Protein AF-W1YUK2-F1 (afdb_monomer)

Mean predicted aligned error: 5.37 Å

Foldseek 3Di:
DVPPPDPPLCDADDDDDPDPLCVVVSCVVSCVVVVVCVVVVHDDDPDDSVVSVLLVVLVVQAPEEDEDEDEDQCLVCCVVCVVVVVVQCVVCSVVSYHYHYHYDYPVVVVVD

Sequence (112 aa):
ALFCNVPEKAVISLKDVDSIYKIPGLLKSQGLDDYICKRFSLNCPEANLSEWEQVIFEEANPVSEVTIGMVGKYIELPDAYKSVIEALKHGGLKNRVSVNIKLIDSQDVETR

InterPro domains:
  IPR004468 CTP synthase [PTHR11550] (1-111)
  IPR017456 CTP synthase, N-terminal [PF06418] (1-42)
  IPR027417 P-loop containing nucleoside triphosphate hydrolase [G3DSA:3.40.50.300] (1-61)
  IPR027417 P-loop containing nucleoside triphosphate hydrolase [SSF52540] (1-43)
  IPR029062 Class I glutamine amidotransferase-like [G3DSA:3.40.50.880] (63-112)
  IPR029062 Class I glutamine amidotransferase-like [SSF52317] (65-110)

pLDDT: mean 91.32, std 7.09, range [50.66, 97.62]

Structure (mmCIF, N/CA/C/O backbone):
data_AF-W1YUK2-F1
#
_entry.id   AF-W1YUK2-F1
#
loop_
_atom_site.group_PDB
_atom_site.id
_atom_site.type_symbol
_atom_site.label_atom_id
_atom_site.label_alt_id
_atom_site.lab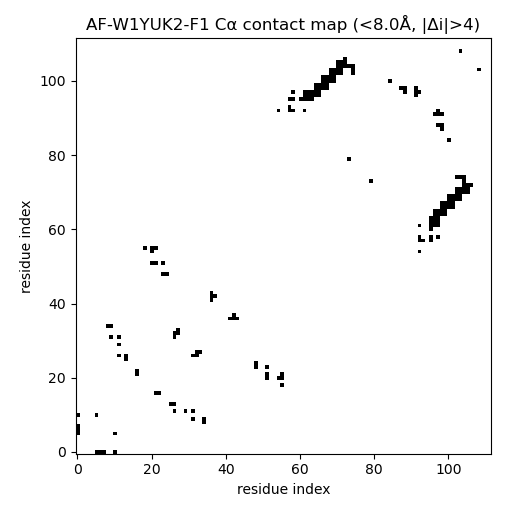el_comp_id
_atom_site.label_asym_id
_atom_site.label_entity_id
_atom_site.label_seq_id
_atom_site.pdbx_PDB_ins_code
_atom_site.Cartn_x
_atom_site.Cartn_y
_atom_site.Cartn_z
_atom_site.occupancy
_atom_site.B_iso_or_equiv
_atom_site.auth_seq_id
_atom_site.auth_comp_id
_atom_site.auth_asym_id
_atom_site.auth_atom_id
_atom_site.pdbx_PDB_model_num
ATOM 1 N N . ALA A 1 1 ? -6.190 -9.333 26.166 1.00 65.81 1 ALA A N 1
ATOM 2 C CA . ALA A 1 1 ? -6.377 -8.231 27.138 1.00 65.81 1 ALA A CA 1
ATOM 3 C C . ALA A 1 1 ? -5.640 -8.466 28.463 1.00 65.81 1 ALA A C 1
ATOM 5 O O . ALA A 1 1 ? -4.846 -7.617 28.851 1.00 65.81 1 ALA A O 1
ATOM 6 N N . LEU A 1 2 ? -5.862 -9.608 29.131 1.00 68.12 2 LEU A N 1
ATOM 7 C CA . LEU A 1 2 ? -5.473 -9.860 30.531 1.00 68.12 2 LEU A CA 1
ATOM 8 C C . LEU A 1 2 ? -3.991 -9.604 30.883 1.00 68.12 2 LEU A C 1
ATOM 10 O O . LEU A 1 2 ? -3.715 -9.098 31.962 1.00 68.12 2 LEU A O 1
ATOM 14 N N . PHE A 1 3 ? -3.048 -9.889 29.979 1.00 82.19 3 PHE A N 1
ATOM 15 C CA . PHE A 1 3 ? -1.610 -9.708 30.245 1.00 82.19 3 PHE A CA 1
ATOM 16 C C . PHE A 1 3 ? -1.062 -8.311 29.922 1.00 82.19 3 PHE A C 1
ATOM 18 O O . PHE A 1 3 ? 0.008 -7.954 30.401 1.00 82.19 3 PHE A O 1
ATOM 25 N N . CYS A 1 4 ? -1.779 -7.515 29.126 1.00 88.38 4 CYS A N 1
ATOM 26 C CA . CYS A 1 4 ? -1.308 -6.202 28.668 1.00 88.38 4 CYS A CA 1
ATOM 27 C C . CYS A 1 4 ? -2.066 -5.036 29.320 1.00 88.38 4 CYS A C 1
ATOM 29 O O . CYS A 1 4 ? -1.793 -3.887 28.995 1.00 88.38 4 CYS A O 1
ATOM 31 N N . ASN A 1 5 ? -3.029 -5.321 30.210 1.00 90.12 5 ASN A N 1
ATOM 32 C CA . ASN A 1 5 ? -3.897 -4.327 30.853 1.00 90.12 5 ASN A CA 1
ATOM 33 C C . ASN A 1 5 ? -4.583 -3.368 29.852 1.00 90.12 5 ASN A C 1
ATOM 35 O O . ASN A 1 5 ? -4.722 -2.171 30.099 1.00 90.12 5 ASN A O 1
ATOM 39 N N . VAL A 1 6 ? -4.999 -3.899 28.698 1.00 92.00 6 VAL A N 1
ATOM 40 C CA . VAL A 1 6 ? -5.731 -3.155 27.661 1.00 92.00 6 VAL A CA 1
ATOM 41 C C . VAL A 1 6 ? -7.158 -3.686 27.531 1.00 92.00 6 VAL A C 1
ATOM 43 O O . VAL A 1 6 ? -7.358 -4.898 27.671 1.00 92.00 6 VAL A O 1
ATOM 46 N N . PRO A 1 7 ? -8.153 -2.830 27.228 1.00 91.81 7 PRO A N 1
ATOM 47 C CA . PRO A 1 7 ? -9.500 -3.286 26.902 1.00 91.81 7 PRO A CA 1
ATOM 48 C C . PRO A 1 7 ? -9.478 -4.271 25.733 1.00 91.81 7 PRO A C 1
ATOM 50 O O . PRO A 1 7 ? -8.709 -4.104 24.792 1.00 91.81 7 PRO A O 1
ATOM 53 N N . GLU A 1 8 ? -10.351 -5.276 25.754 1.00 91.12 8 GLU A N 1
ATOM 54 C CA . GLU A 1 8 ? -10.422 -6.276 24.680 1.00 91.12 8 GLU A CA 1
ATOM 55 C C . GLU A 1 8 ? -10.717 -5.648 23.313 1.00 91.12 8 GLU A C 1
ATOM 57 O O . GLU A 1 8 ? -10.076 -5.997 22.331 1.00 91.12 8 GLU A O 1
ATOM 62 N N . LYS A 1 9 ? -11.578 -4.624 23.274 1.00 91.06 9 LYS A N 1
ATOM 63 C CA . LYS A 1 9 ? -11.871 -3.833 22.064 1.00 91.06 9 LYS A CA 1
ATOM 64 C C . LYS A 1 9 ? -10.657 -3.087 21.489 1.00 91.06 9 LYS A C 1
ATOM 66 O O . LYS A 1 9 ? -10.726 -2.612 20.366 1.00 91.06 9 LYS A O 1
ATOM 71 N N . ALA A 1 10 ? -9.574 -2.955 22.257 1.00 92.00 10 ALA A N 1
ATOM 72 C CA . ALA A 1 10 ? -8.318 -2.351 21.815 1.00 92.00 10 ALA A CA 1
ATOM 73 C C . ALA A 1 10 ? -7.314 -3.390 21.282 1.00 92.00 10 ALA A C 1
ATOM 75 O O . ALA A 1 10 ? -6.199 -3.029 20.910 1.00 92.00 10 ALA A O 1
ATOM 76 N N . VAL A 1 11 ? -7.670 -4.678 21.285 1.00 94.38 11 VAL A N 1
ATOM 77 C CA . VAL A 1 11 ? -6.841 -5.762 20.754 1.00 94.38 11 VAL A CA 1
ATOM 78 C C . VAL A 1 11 ? -7.252 -6.014 19.307 1.00 94.38 11 VAL A C 1
ATOM 80 O O . VAL A 1 11 ? -8.298 -6.600 19.051 1.00 94.38 11 VAL A O 1
ATOM 83 N N . ILE A 1 12 ? -6.421 -5.567 18.366 1.00 94.88 12 ILE A N 1
ATOM 84 C CA . ILE A 1 12 ? -6.678 -5.674 16.925 1.00 94.88 12 ILE A CA 1
ATOM 85 C C . ILE A 1 12 ? -5.794 -6.765 16.325 1.00 94.88 12 ILE A C 1
ATOM 87 O O . ILE A 1 12 ? -4.579 -6.774 16.524 1.00 94.88 12 ILE A O 1
ATOM 91 N N . SER A 1 13 ? -6.398 -7.683 15.575 1.00 94.38 13 SER A N 1
ATOM 92 C CA . SER A 1 13 ? -5.693 -8.720 14.830 1.00 94.38 13 SER A CA 1
ATOM 93 C C . SER A 1 13 ? -5.265 -8.188 13.462 1.00 94.38 13 SER A C 1
ATOM 95 O O . SER A 1 13 ? -6.096 -7.826 12.631 1.00 94.38 13 SER A O 1
ATOM 97 N N . LEU A 1 14 ? -3.959 -8.148 13.211 1.00 93.06 14 LEU A N 1
ATOM 98 C CA . LEU A 1 14 ? -3.389 -7.765 11.922 1.00 93.06 14 LEU A CA 1
ATOM 99 C C . LEU A 1 14 ? -2.690 -8.972 11.310 1.00 93.06 14 LEU A C 1
ATOM 101 O O . LEU A 1 14 ? -1.555 -9.285 11.652 1.00 93.06 14 LEU A O 1
ATOM 105 N N . LYS A 1 15 ? -3.411 -9.674 10.436 1.00 92.62 15 LYS A N 1
ATOM 106 C CA . LYS A 1 15 ? -2.853 -10.747 9.611 1.00 92.62 15 LYS A CA 1
ATOM 107 C C . LYS A 1 15 ? -2.133 -10.166 8.397 1.00 92.62 15 LYS A C 1
ATOM 109 O O . LYS A 1 15 ? -2.504 -9.089 7.927 1.00 92.62 15 LYS A O 1
ATOM 114 N N . ASP A 1 16 ? -1.181 -10.921 7.863 1.00 94.38 16 ASP A N 1
ATOM 115 C CA . ASP A 1 16 ? -0.525 -10.566 6.610 1.00 94.38 16 ASP A CA 1
ATOM 116 C C . ASP A 1 16 ? -1.550 -10.456 5.475 1.00 94.38 16 ASP A C 1
ATOM 118 O O . ASP A 1 16 ? -2.498 -11.245 5.367 1.00 94.38 16 ASP A O 1
ATOM 122 N N . VAL A 1 17 ? -1.349 -9.445 4.635 1.00 92.75 17 VAL A N 1
ATOM 123 C CA . VAL A 1 17 ? -2.147 -9.184 3.441 1.00 92.75 17 VAL A CA 1
ATOM 124 C C . VAL A 1 17 ? -1.240 -9.061 2.231 1.00 92.75 17 VAL A C 1
ATOM 126 O O . VAL A 1 17 ? -0.097 -8.625 2.321 1.00 92.75 17 VAL A O 1
ATOM 129 N N . ASP A 1 18 ? -1.787 -9.436 1.086 1.00 89.94 18 ASP A N 1
ATOM 130 C CA . ASP A 1 18 ? -1.163 -9.372 -0.235 1.00 89.94 18 ASP A CA 1
ATOM 131 C C . ASP A 1 18 ? -1.034 -7.942 -0.780 1.00 89.94 18 ASP A C 1
ATOM 133 O O . ASP A 1 18 ? -0.237 -7.702 -1.681 1.00 89.94 18 ASP A O 1
ATOM 137 N N . SER A 1 19 ? -1.788 -6.989 -0.228 1.00 91.25 19 SER A N 1
ATOM 138 C CA . SER A 1 19 ? -1.765 -5.590 -0.642 1.00 91.25 19 SER A CA 1
ATOM 139 C C . SER A 1 19 ? -1.941 -4.643 0.539 1.00 91.25 19 SER A C 1
ATOM 141 O O . SER A 1 19 ? -2.830 -4.821 1.379 1.00 91.25 19 SER A O 1
ATOM 143 N N . ILE A 1 20 ? -1.117 -3.591 0.581 1.00 92.31 20 ILE A N 1
ATOM 144 C CA . ILE A 1 20 ? -1.175 -2.555 1.622 1.00 92.31 20 ILE A CA 1
ATOM 145 C C . ILE A 1 20 ? -2.512 -1.803 1.611 1.00 92.31 20 ILE A C 1
ATOM 147 O O . ILE A 1 20 ? -2.955 -1.326 2.657 1.00 92.31 20 ILE A O 1
ATOM 151 N N . TYR A 1 21 ? -3.202 -1.753 0.466 1.00 94.31 21 TYR A N 1
ATOM 152 C CA . TYR A 1 21 ? -4.479 -1.051 0.324 1.00 94.31 21 TYR A CA 1
ATOM 153 C C . TYR A 1 21 ? -5.633 -1.755 1.048 1.00 94.31 21 TYR A C 1
ATOM 155 O O . TYR A 1 21 ? -6.655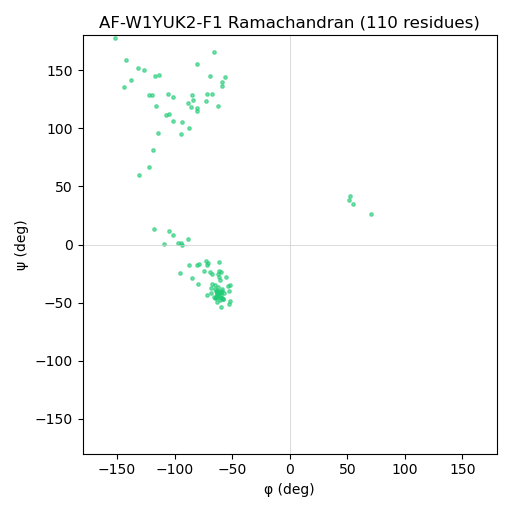 -1.132 1.320 1.00 94.31 21 TYR A O 1
ATOM 163 N N . LYS A 1 22 ? -5.466 -3.028 1.438 1.00 94.75 22 LYS A N 1
ATOM 164 C CA . LYS A 1 22 ? -6.464 -3.791 2.212 1.00 94.75 22 LYS A CA 1
ATOM 165 C C . LYS A 1 22 ? -6.430 -3.488 3.712 1.00 94.75 22 LYS A C 1
ATOM 167 O O . LYS A 1 22 ? -7.400 -3.778 4.415 1.00 94.75 22 LYS A O 1
ATOM 172 N N . ILE A 1 23 ? -5.339 -2.903 4.213 1.00 96.00 23 ILE A N 1
ATOM 173 C CA . ILE A 1 23 ? -5.134 -2.654 5.648 1.00 96.00 23 ILE A CA 1
ATOM 174 C C . ILE A 1 23 ? -6.223 -1.737 6.235 1.00 96.00 23 ILE A C 1
ATOM 176 O O . ILE A 1 23 ? -6.796 -2.116 7.260 1.00 96.00 23 ILE A O 1
ATOM 180 N N . PRO A 1 24 ? -6.590 -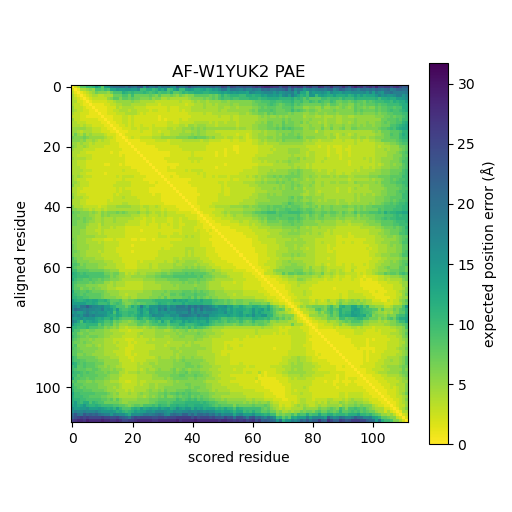0.593 5.616 1.00 95.56 24 PRO A N 1
ATOM 181 C CA . PRO A 1 24 ? -7.651 0.267 6.147 1.00 95.56 24 PRO A CA 1
ATOM 182 C C . PRO A 1 24 ? -8.993 -0.456 6.317 1.00 95.56 24 PRO A C 1
ATOM 184 O O . PRO A 1 24 ? -9.636 -0.316 7.357 1.00 95.56 24 PRO A O 1
ATOM 187 N N . GLY A 1 25 ? -9.385 -1.289 5.347 1.00 94.75 25 GLY A N 1
ATOM 188 C CA . GLY A 1 25 ? -10.610 -2.090 5.427 1.00 94.75 25 GLY A CA 1
ATOM 189 C C . GLY A 1 25 ? -10.582 -3.106 6.572 1.00 94.75 25 GLY A C 1
ATOM 190 O O . GLY A 1 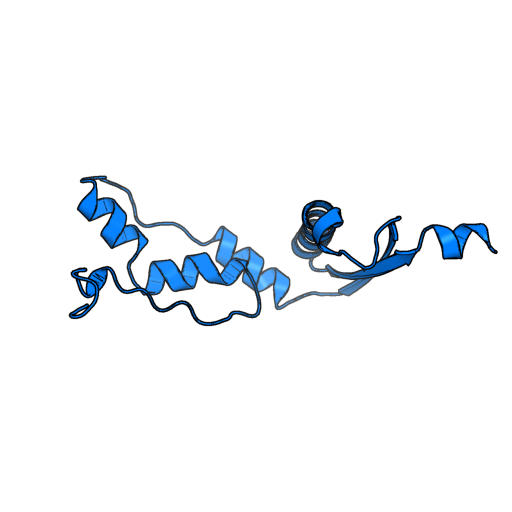25 ? -11.555 -3.227 7.316 1.00 94.75 25 GLY A O 1
ATOM 191 N N . LEU A 1 26 ? -9.449 -3.788 6.781 1.00 95.50 26 LEU A N 1
ATOM 192 C CA . LEU A 1 26 ? -9.280 -4.720 7.904 1.00 95.50 26 LEU A CA 1
ATOM 193 C C . LEU A 1 26 ? -9.360 -4.025 9.265 1.00 95.50 26 LEU A C 1
ATOM 195 O O . LEU A 1 26 ? -9.990 -4.555 10.183 1.00 95.50 26 LEU A O 1
ATOM 199 N N . LEU A 1 27 ? -8.746 -2.849 9.398 1.00 96.06 27 LEU A N 1
ATOM 200 C CA . LEU A 1 27 ? -8.789 -2.059 10.628 1.00 96.06 27 LEU A CA 1
ATOM 201 C C . LEU A 1 27 ? -10.205 -1.559 10.928 1.00 96.06 27 LEU A C 1
ATOM 203 O O . LEU A 1 27 ? -10.677 -1.710 12.058 1.00 96.06 27 LEU A O 1
ATOM 207 N N . LYS A 1 28 ? -10.904 -1.043 9.909 1.00 94.81 28 LYS A N 1
ATOM 208 C CA . LYS A 1 28 ? -12.304 -0.615 10.021 1.00 94.81 28 LYS A CA 1
ATOM 209 C C . LYS A 1 28 ? -13.225 -1.780 10.392 1.00 94.81 28 LYS A C 1
ATOM 211 O O . LYS A 1 28 ? -14.063 -1.640 11.275 1.00 94.81 28 LYS A O 1
ATOM 216 N N . SER A 1 29 ? -13.033 -2.964 9.801 1.00 94.44 29 SER A N 1
ATOM 217 C CA . SER A 1 29 ? -13.852 -4.155 10.104 1.00 94.44 29 SER A CA 1
ATOM 218 C C . SER A 1 29 ? -13.764 -4.622 11.565 1.00 94.44 29 SER A C 1
ATOM 220 O O . SER A 1 29 ? -14.676 -5.280 12.060 1.00 94.44 29 SER A O 1
ATOM 222 N N . GLN A 1 30 ? -12.683 -4.260 12.263 1.00 96.00 30 GLN A N 1
ATOM 223 C CA . GLN A 1 30 ? -12.478 -4.540 13.686 1.00 96.00 30 GLN A CA 1
ATOM 224 C C . GLN A 1 30 ? -12.866 -3.358 14.592 1.00 96.00 30 GLN A C 1
ATOM 226 O O . GLN A 1 30 ? -12.728 -3.451 15.810 1.00 96.00 30 GLN A O 1
ATOM 231 N N . GLY A 1 31 ? -13.361 -2.256 14.018 1.00 94.44 31 GLY A N 1
ATOM 232 C CA . GLY A 1 31 ? -13.833 -1.075 14.742 1.00 94.44 31 GLY A CA 1
ATOM 233 C C . GLY A 1 31 ? -12.726 -0.256 15.407 1.00 94.44 31 GLY A C 1
ATOM 234 O O . GLY A 1 31 ? -12.985 0.397 16.422 1.00 94.44 31 GLY A O 1
ATOM 235 N N . LEU A 1 32 ? -11.491 -0.305 14.888 1.00 95.75 32 LEU A N 1
ATOM 236 C CA . LEU A 1 32 ? -10.368 0.449 15.460 1.00 95.75 32 LEU A CA 1
ATOM 237 C C . LEU A 1 32 ? -10.585 1.967 15.364 1.00 95.75 32 LEU A C 1
ATOM 239 O O . LEU A 1 32 ? -10.353 2.688 16.333 1.00 95.75 32 LEU A O 1
ATOM 243 N N . ASP A 1 33 ? -11.019 2.452 14.205 1.00 95.25 33 ASP A N 1
ATOM 244 C CA . ASP A 1 33 ? -11.330 3.860 13.945 1.00 95.25 33 ASP A CA 1
ATOM 245 C C . ASP A 1 33 ? -12.407 4.381 14.904 1.00 95.25 33 ASP A C 1
ATOM 247 O O . ASP A 1 33 ? -12.227 5.400 15.577 1.00 95.25 33 ASP A O 1
ATOM 251 N N . ASP A 1 34 ? -13.474 3.605 15.051 1.00 94.50 34 ASP A N 1
ATOM 252 C CA . ASP A 1 34 ? -14.577 3.840 15.974 1.00 94.50 34 ASP A CA 1
ATOM 253 C C . ASP A 1 34 ? -14.117 3.895 17.439 1.00 94.50 34 ASP A C 1
ATOM 255 O O . ASP A 1 34 ? -14.534 4.762 18.217 1.00 94.50 34 ASP A O 1
ATOM 259 N N . TYR A 1 35 ? -13.241 2.966 17.830 1.00 95.25 35 TYR A N 1
ATOM 260 C CA . TYR A 1 35 ? -12.657 2.909 19.167 1.00 95.25 35 TYR A CA 1
ATOM 261 C C . TYR A 1 35 ? -11.800 4.147 19.461 1.00 95.25 35 TYR A C 1
ATOM 263 O O . TYR A 1 35 ? -11.933 4.738 20.537 1.00 95.25 35 TYR A O 1
ATOM 271 N N . ILE A 1 36 ? -10.970 4.578 18.505 1.00 96.00 36 ILE A N 1
ATOM 272 C CA . ILE A 1 36 ? -10.142 5.786 18.620 1.00 96.00 36 ILE A CA 1
ATOM 273 C C . ILE A 1 36 ? -11.032 7.027 18.749 1.00 96.00 36 ILE A C 1
ATOM 275 O O . ILE A 1 36 ? -10.854 7.799 19.693 1.00 96.00 36 ILE A O 1
ATOM 279 N N . CYS A 1 37 ? -12.028 7.200 17.874 1.00 96.44 37 CYS A N 1
ATOM 280 C CA . CYS A 1 37 ? -12.918 8.365 17.915 1.00 96.44 37 CYS A CA 1
ATOM 281 C C . CYS A 1 37 ? -13.645 8.473 19.260 1.00 96.44 37 CYS A C 1
ATOM 283 O O . CYS A 1 37 ? -13.621 9.527 19.897 1.00 96.44 37 CYS A O 1
ATOM 285 N N . LYS A 1 38 ? -14.201 7.360 19.759 1.00 94.75 38 LYS A N 1
ATOM 286 C CA . LYS A 1 38 ? -14.862 7.306 21.075 1.00 94.75 38 LYS A CA 1
ATOM 287 C C . LYS A 1 38 ? -13.894 7.603 22.220 1.00 94.75 38 LYS A C 1
ATOM 289 O O . LYS A 1 38 ? -14.261 8.301 23.160 1.00 94.75 38 LYS A O 1
ATOM 294 N N . ARG A 1 39 ? -12.657 7.098 22.155 1.00 95.38 39 ARG A N 1
ATOM 295 C CA . ARG A 1 39 ? -11.645 7.298 23.204 1.00 95.38 39 ARG A CA 1
ATOM 296 C C . ARG A 1 39 ? -11.235 8.763 23.356 1.00 95.38 39 ARG A C 1
ATOM 298 O O . ARG A 1 39 ? -10.962 9.182 24.479 1.00 95.38 39 ARG A O 1
ATOM 305 N N . PHE A 1 40 ? -11.198 9.506 22.253 1.00 97.19 40 PHE A N 1
ATOM 306 C CA . PHE A 1 40 ? -10.818 10.921 22.214 1.00 97.19 40 PHE A CA 1
ATOM 307 C C . PHE A 1 40 ? -12.014 11.881 22.130 1.00 97.19 40 PHE A C 1
ATOM 309 O O . PHE A 1 40 ? -11.814 13.080 21.953 1.00 97.19 40 PHE A O 1
ATOM 316 N N . SER A 1 41 ? -13.246 11.379 22.276 1.00 97.00 41 SER A N 1
ATOM 317 C CA . SER A 1 41 ? -14.479 12.173 22.171 1.00 97.00 41 SER A CA 1
ATOM 318 C C . SER A 1 41 ? -14.597 12.946 20.847 1.00 97.00 41 SER A C 1
ATOM 320 O O . SER A 1 41 ? -15.117 14.061 20.810 1.00 97.00 41 SER A O 1
ATOM 322 N N . LEU A 1 42 ? -14.101 12.359 19.756 1.00 97.31 42 LEU A N 1
ATOM 323 C CA . LEU A 1 42 ? -14.197 12.923 18.414 1.00 97.31 42 LEU A CA 1
ATOM 324 C C . LEU A 1 42 ? -15.545 12.544 17.798 1.00 97.31 42 LEU A C 1
ATOM 326 O O . LEU A 1 42 ? -15.912 11.369 17.762 1.00 97.31 42 LEU A O 1
ATOM 330 N N . ASN A 1 43 ? -16.271 13.543 17.298 1.00 95.31 43 ASN A N 1
ATOM 331 C CA . ASN A 1 43 ? -17.484 13.327 16.519 1.00 95.31 43 ASN A CA 1
ATOM 332 C C . ASN A 1 43 ? -17.122 13.327 15.030 1.00 95.31 43 ASN A C 1
ATOM 334 O O . ASN A 1 43 ? -16.999 14.388 14.416 1.00 95.31 43 ASN A O 1
ATOM 338 N N . CYS A 1 44 ? -16.904 12.138 14.478 1.00 94.38 44 CYS A N 1
ATOM 339 C CA . CYS A 1 44 ? -16.530 11.941 13.084 1.00 94.38 44 CYS A CA 1
ATOM 340 C C . CYS A 1 44 ? -17.623 11.145 12.358 1.00 94.38 44 CYS A C 1
ATOM 342 O O . CYS A 1 44 ? -18.230 10.260 12.966 1.00 94.38 44 CYS A O 1
ATOM 344 N N . PRO A 1 45 ? -17.885 11.434 11.073 1.00 94.19 45 PRO A N 1
ATOM 345 C CA . PRO A 1 45 ? -18.713 10.562 10.252 1.00 94.19 45 PRO A CA 1
ATOM 346 C C . PRO A 1 45 ? -18.016 9.213 10.036 1.00 94.19 45 PRO A C 1
ATOM 348 O O . PRO A 1 45 ? -16.811 9.077 10.255 1.00 94.19 45 PRO A O 1
ATOM 351 N N . GLU A 1 46 ? -18.772 8.228 9.557 1.00 92.56 46 GLU A N 1
ATOM 352 C CA . GLU A 1 46 ? -18.206 6.938 9.175 1.00 92.56 46 GLU A CA 1
ATOM 353 C C . GLU A 1 46 ? -17.136 7.111 8.082 1.00 92.56 46 GLU A C 1
ATOM 355 O O . GLU A 1 46 ? -17.324 7.857 7.117 1.00 92.56 46 GLU A O 1
ATOM 360 N N . ALA A 1 47 ? -16.009 6.408 8.223 1.00 93.50 47 ALA A N 1
ATOM 361 C CA . ALA A 1 47 ? -14.926 6.465 7.253 1.00 93.50 47 ALA A CA 1
ATOM 362 C C . ALA A 1 47 ? -15.392 5.962 5.877 1.00 93.50 47 ALA A C 1
ATOM 364 O O . ALA A 1 47 ? -15.768 4.798 5.718 1.00 93.50 47 ALA A O 1
ATOM 365 N N . ASN A 1 48 ? -15.335 6.826 4.865 1.00 95.56 48 ASN A N 1
ATOM 366 C CA . ASN A 1 48 ? -15.580 6.436 3.482 1.00 95.56 48 ASN A CA 1
ATOM 367 C C . ASN A 1 48 ? -14.311 5.794 2.898 1.00 95.56 48 ASN A C 1
ATOM 369 O O . ASN A 1 48 ? -13.295 6.469 2.748 1.00 95.56 48 ASN A O 1
ATOM 373 N N . LEU A 1 49 ? -14.375 4.502 2.566 1.00 96.00 49 LEU A N 1
ATOM 374 C CA . LEU A 1 49 ? -13.256 3.743 1.994 1.00 96.00 49 LEU A CA 1
ATOM 375 C C . LEU A 1 49 ? -13.405 3.468 0.489 1.00 96.00 49 LEU A C 1
ATOM 377 O O . LEU A 1 49 ? -12.626 2.694 -0.055 1.00 96.00 49 LEU A O 1
ATOM 381 N N . SER A 1 50 ? -14.352 4.117 -0.195 1.00 96.12 50 SER A N 1
ATOM 382 C CA . SER A 1 50 ? -14.617 3.892 -1.628 1.00 96.12 50 SER A CA 1
ATOM 383 C C . SER A 1 50 ? -13.377 4.026 -2.521 1.00 96.12 50 SER A C 1
ATOM 385 O O . SER A 1 50 ? -13.179 3.205 -3.410 1.00 96.12 50 SER A O 1
ATOM 387 N N . GLU A 1 51 ? -12.498 4.998 -2.262 1.00 94.00 51 GLU A N 1
ATOM 388 C CA . GLU A 1 51 ? -11.242 5.145 -3.015 1.00 94.00 51 GLU A CA 1
ATOM 389 C C . GLU A 1 51 ? -10.286 3.960 -2.800 1.00 94.00 51 GLU A C 1
ATOM 391 O O . GLU A 1 51 ? -9.658 3.487 -3.745 1.00 94.00 51 GLU A O 1
ATOM 396 N N . TRP A 1 52 ? -10.207 3.426 -1.577 1.00 94.88 52 TRP A N 1
ATOM 397 C CA . TRP A 1 52 ? -9.390 2.246 -1.275 1.00 94.88 52 TRP A CA 1
ATOM 398 C C . TRP A 1 52 ? -9.958 0.990 -1.933 1.00 94.88 52 TRP A C 1
ATOM 400 O O . TRP A 1 52 ? -9.210 0.194 -2.498 1.00 94.88 52 TRP A O 1
ATOM 410 N N . GLU A 1 53 ? -11.280 0.826 -1.893 1.00 94.12 53 GLU A N 1
ATOM 411 C CA . GLU A 1 53 ? -11.981 -0.268 -2.569 1.00 94.12 53 GLU A CA 1
ATOM 412 C C . GLU A 1 53 ? -11.757 -0.220 -4.083 1.00 94.12 53 GLU A C 1
ATOM 414 O O . GLU A 1 53 ? -11.498 -1.255 -4.699 1.00 94.12 53 GLU A O 1
ATOM 419 N N . GLN A 1 54 ? -11.775 0.979 -4.672 1.00 93.50 54 GLN A N 1
ATOM 420 C CA . GLN A 1 54 ? -11.463 1.173 -6.083 1.00 93.50 54 GLN A CA 1
ATOM 421 C C . GLN A 1 54 ? -10.020 0.775 -6.408 1.00 93.50 54 GLN A C 1
ATOM 423 O O . GLN A 1 54 ? -9.801 0.057 -7.380 1.00 93.50 54 GLN A O 1
ATOM 428 N N . VAL A 1 55 ? -9.045 1.177 -5.588 1.00 93.69 55 VAL A N 1
ATOM 429 C CA . VAL A 1 55 ? -7.636 0.800 -5.781 1.00 93.69 55 VAL A CA 1
ATOM 430 C C . VAL A 1 55 ? -7.452 -0.719 -5.726 1.00 93.69 55 VAL A C 1
ATOM 432 O O . VAL A 1 55 ? -6.806 -1.287 -6.604 1.00 93.69 55 VAL A O 1
ATOM 435 N N . ILE A 1 56 ? -8.062 -1.394 -4.747 1.00 93.31 56 ILE A N 1
ATOM 436 C CA . ILE A 1 56 ? -8.016 -2.862 -4.635 1.00 93.31 56 ILE A CA 1
ATOM 437 C C . ILE A 1 56 ? -8.655 -3.519 -5.866 1.00 93.31 56 ILE A C 1
ATOM 439 O O . ILE A 1 56 ? -8.154 -4.525 -6.368 1.00 93.31 56 ILE A O 1
ATOM 443 N N . PHE A 1 57 ? -9.764 -2.962 -6.358 1.00 92.69 57 PHE A N 1
ATOM 444 C CA . PHE A 1 57 ? -10.429 -3.459 -7.558 1.00 92.69 57 PHE A CA 1
ATOM 445 C C . PHE A 1 57 ? -9.550 -3.301 -8.806 1.00 92.69 57 PHE A C 1
ATOM 447 O O . PHE A 1 57 ? -9.430 -4.248 -9.582 1.00 92.69 57 PHE A O 1
ATOM 454 N N . GLU A 1 58 ? -8.924 -2.139 -8.996 1.00 92.00 58 GLU A N 1
ATOM 455 C CA . GLU A 1 58 ? -8.013 -1.868 -10.115 1.00 92.00 58 GLU A CA 1
ATOM 456 C C . GLU A 1 58 ? -6.765 -2.759 -10.062 1.00 92.00 58 GLU A C 1
ATOM 458 O O . GLU A 1 58 ? -6.350 -3.288 -11.092 1.00 92.00 58 GLU A O 1
ATOM 463 N N . GLU A 1 59 ? -6.219 -2.991 -8.866 1.00 91.19 59 GLU A N 1
ATOM 464 C CA . GLU A 1 59 ? -5.081 -3.887 -8.636 1.00 91.19 59 GLU A CA 1
ATOM 465 C C . GLU A 1 59 ? -5.413 -5.342 -8.992 1.00 91.19 59 GLU A C 1
ATOM 467 O O . GLU A 1 59 ? -4.607 -6.033 -9.613 1.00 91.19 59 GLU A O 1
ATOM 472 N N . ALA A 1 60 ? -6.614 -5.806 -8.640 1.00 91.50 60 ALA A N 1
ATOM 473 C CA . ALA A 1 60 ? -7.052 -7.174 -8.902 1.00 91.50 60 ALA A CA 1
ATOM 474 C C . ALA A 1 60 ? -7.509 -7.419 -10.354 1.00 91.50 60 ALA A C 1
ATOM 476 O O . ALA A 1 60 ? -7.620 -8.576 -10.760 1.00 91.50 60 ALA A O 1
ATOM 477 N N . ASN A 1 61 ? -7.794 -6.365 -11.132 1.00 92.69 61 ASN A N 1
ATOM 478 C CA . ASN A 1 61 ? -8.379 -6.471 -12.476 1.00 92.69 61 ASN A CA 1
ATOM 479 C C . ASN A 1 61 ? -7.617 -5.639 -13.535 1.00 92.69 61 ASN A C 1
ATOM 481 O O . ASN A 1 61 ? -8.212 -4.754 -14.165 1.00 92.69 61 ASN A O 1
ATOM 485 N N . PRO A 1 62 ? -6.317 -5.904 -13.777 1.00 93.69 62 PRO A N 1
ATOM 486 C CA . PRO A 1 62 ? -5.583 -5.253 -14.856 1.00 93.69 62 PRO A CA 1
ATOM 487 C C . PRO A 1 62 ? -6.078 -5.733 -16.231 1.00 93.69 62 PRO A C 1
ATOM 489 O O . PRO A 1 62 ? -6.433 -6.895 -16.421 1.00 93.69 62 PRO A O 1
ATOM 492 N N . VAL A 1 63 ? -6.078 -4.833 -17.213 1.00 96.06 63 VAL A N 1
ATOM 493 C CA . VAL A 1 63 ? -6.476 -5.101 -18.609 1.00 96.06 63 VAL A CA 1
ATOM 494 C C . VAL A 1 63 ? -5.263 -5.430 -19.484 1.00 96.06 63 VAL A C 1
ATOM 496 O O . VAL A 1 63 ? -5.392 -6.098 -20.509 1.00 96.06 63 VAL A O 1
ATOM 499 N N . SER A 1 64 ? -4.076 -4.976 -19.091 1.00 95.88 64 SER A N 1
ATOM 500 C CA . SER A 1 64 ? -2.818 -5.269 -19.778 1.00 95.88 64 SER A CA 1
ATOM 501 C C . SER A 1 64 ? -1.639 -5.238 -18.807 1.00 95.88 64 SER A C 1
ATOM 503 O O . SER A 1 64 ? -1.798 -4.954 -17.618 1.00 95.88 64 SER A O 1
ATOM 505 N N . GLU A 1 65 ? -0.443 -5.533 -19.310 1.00 96.62 65 GLU A N 1
ATOM 506 C CA . GLU A 1 65 ? 0.797 -5.468 -18.544 1.00 96.62 65 GLU A CA 1
ATOM 507 C C . GLU A 1 65 ? 1.897 -4.719 -19.302 1.00 96.62 65 GLU A C 1
ATOM 509 O O . GLU A 1 65 ? 1.932 -4.697 -20.534 1.00 96.62 65 GLU A O 1
ATOM 514 N N . VAL A 1 66 ? 2.815 -4.107 -18.555 1.00 97.19 66 VAL A N 1
ATOM 515 C CA . VAL A 1 66 ? 4.010 -3.448 -19.087 1.00 97.19 66 VAL A CA 1
ATOM 516 C C . VAL A 1 66 ? 5.213 -3.784 -18.219 1.00 97.19 66 VAL A C 1
ATOM 518 O O . VAL A 1 66 ? 5.114 -3.846 -16.996 1.00 97.19 66 VAL A O 1
ATOM 521 N N . THR A 1 67 ? 6.370 -3.990 -18.844 1.00 97.62 67 THR A N 1
ATOM 522 C CA . THR A 1 67 ? 7.635 -4.166 -18.123 1.00 97.62 67 THR A CA 1
ATOM 523 C C . THR A 1 67 ? 8.444 -2.877 -18.165 1.00 97.62 67 THR A C 1
ATOM 525 O O . THR A 1 67 ? 8.713 -2.360 -19.247 1.00 97.62 67 THR A O 1
ATOM 528 N N . ILE A 1 68 ? 8.867 -2.383 -17.000 1.00 95.75 68 ILE A N 1
ATOM 529 C CA . ILE A 1 68 ? 9.708 -1.188 -16.863 1.00 95.75 68 ILE A CA 1
ATOM 530 C C . ILE A 1 68 ? 11.052 -1.600 -16.264 1.00 95.75 68 ILE A C 1
ATOM 532 O O . ILE A 1 68 ? 11.109 -2.115 -15.150 1.00 95.75 68 ILE A O 1
ATOM 536 N N . GLY A 1 69 ? 12.136 -1.368 -17.004 1.00 93.94 69 GLY A N 1
ATOM 537 C CA . GLY A 1 69 ? 13.496 -1.492 -16.483 1.00 93.94 69 GLY A CA 1
ATOM 538 C C . GLY A 1 69 ? 13.875 -0.241 -15.696 1.00 93.94 69 GLY A C 1
ATOM 539 O O . GLY A 1 69 ? 13.921 0.846 -16.268 1.00 93.94 69 GLY A O 1
ATOM 540 N N . MET A 1 70 ? 14.139 -0.381 -14.401 1.00 92.38 70 MET A N 1
ATOM 541 C CA . MET A 1 70 ? 14.573 0.708 -13.531 1.00 92.38 70 MET A CA 1
ATOM 542 C C . MET A 1 70 ? 16.053 0.526 -13.200 1.00 92.38 70 MET A C 1
ATOM 544 O O . MET A 1 70 ? 16.423 -0.412 -12.497 1.00 92.38 70 MET A O 1
ATOM 548 N N . VAL A 1 71 ? 16.890 1.423 -13.719 1.00 92.38 71 VAL A N 1
ATOM 549 C CA . VAL A 1 71 ? 18.341 1.391 -13.501 1.00 92.38 71 VAL A CA 1
ATOM 550 C C . VAL A 1 71 ? 18.671 2.071 -12.174 1.00 92.38 71 VAL A C 1
ATOM 552 O O . VAL A 1 71 ? 18.301 3.227 -11.958 1.00 92.38 71 VAL A O 1
ATOM 555 N N . GLY A 1 72 ? 19.357 1.362 -11.282 1.00 89.50 72 GLY A N 1
ATOM 556 C CA . GLY A 1 72 ? 19.708 1.842 -9.948 1.00 89.50 72 GLY A CA 1
ATOM 557 C C . GLY A 1 72 ? 21.102 1.397 -9.518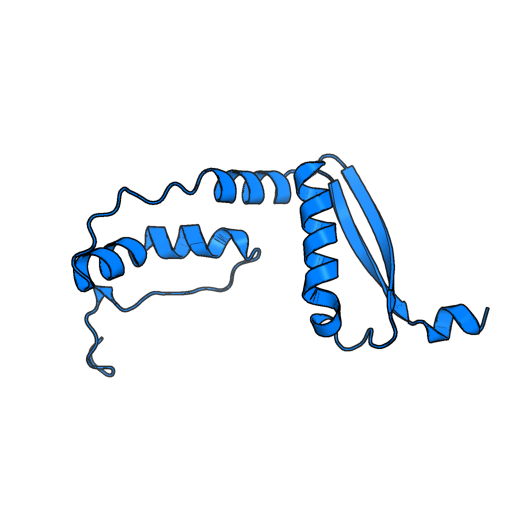 1.00 89.50 72 GLY A C 1
ATOM 558 O O . GLY A 1 72 ? 21.640 0.424 -10.030 1.00 89.50 72 GLY A O 1
ATOM 559 N N . LYS A 1 73 ? 21.682 2.116 -8.554 1.00 86.62 73 LYS A N 1
ATOM 560 C CA . LYS A 1 73 ? 23.002 1.807 -7.980 1.00 86.62 73 LYS A CA 1
ATOM 561 C C . LYS A 1 73 ? 22.936 0.767 -6.859 1.00 86.62 73 LYS A C 1
ATOM 563 O O . LYS A 1 73 ? 23.905 0.064 -6.616 1.00 86.62 73 LYS A O 1
ATOM 568 N N . TYR A 1 74 ? 21.810 0.703 -6.150 1.00 81.94 74 TYR A N 1
ATOM 569 C CA . TYR A 1 74 ? 21.623 -0.168 -4.987 1.00 81.94 74 TYR A CA 1
ATOM 570 C C . TYR A 1 74 ? 20.437 -1.104 -5.213 1.00 81.94 74 TYR A C 1
ATOM 572 O O . TYR A 1 74 ? 19.401 -0.976 -4.562 1.00 81.94 74 TYR A O 1
ATOM 580 N N . ILE A 1 75 ? 20.555 -2.019 -6.175 1.00 79.75 75 ILE A N 1
ATOM 581 C CA . ILE A 1 75 ? 19.458 -2.943 -6.503 1.00 79.75 75 ILE A CA 1
ATOM 582 C C . ILE A 1 75 ? 19.188 -3.976 -5.398 1.00 79.75 75 ILE A C 1
ATOM 584 O O . ILE A 1 75 ? 18.066 -4.460 -5.282 1.00 79.75 75 ILE A O 1
ATOM 588 N N . GLU A 1 76 ? 20.181 -4.261 -4.549 1.00 77.38 76 GLU A N 1
ATOM 589 C CA . GLU A 1 76 ? 20.060 -5.189 -3.414 1.00 77.38 7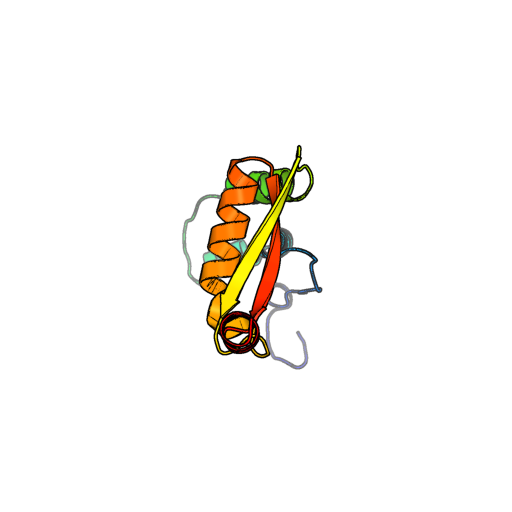6 GLU A CA 1
ATOM 590 C C . GLU A 1 76 ? 19.228 -4.630 -2.252 1.00 77.38 76 GLU A C 1
ATOM 592 O O . GLU A 1 76 ? 18.802 -5.385 -1.379 1.00 77.38 76 GLU A O 1
ATOM 597 N N . LEU A 1 77 ? 18.958 -3.318 -2.247 1.00 79.69 77 LEU A N 1
ATOM 598 C CA . LEU A 1 77 ? 18.108 -2.663 -1.257 1.00 79.69 77 LEU A CA 1
ATOM 599 C C . LEU A 1 77 ? 16.895 -2.015 -1.948 1.00 79.69 77 LEU A C 1
ATOM 601 O O . LEU A 1 77 ? 16.889 -0.801 -2.174 1.00 79.69 77 LEU A O 1
ATOM 605 N N . PRO A 1 78 ? 15.838 -2.790 -2.267 1.00 72.06 78 PRO A N 1
ATOM 606 C CA . PRO A 1 78 ? 14.648 -2.281 -2.956 1.00 72.06 78 PRO A CA 1
ATOM 607 C C . PRO A 1 78 ? 13.988 -1.093 -2.244 1.00 72.06 78 PRO A C 1
ATOM 609 O O . PRO A 1 78 ? 13.400 -0.224 -2.892 1.00 72.06 78 PRO A O 1
ATOM 612 N N . ASP A 1 79 ? 14.134 -1.018 -0.919 1.00 83.25 79 ASP A N 1
ATOM 613 C CA . ASP A 1 79 ? 13.597 0.059 -0.087 1.00 83.25 79 ASP A CA 1
ATOM 614 C C . ASP A 1 79 ? 14.168 1.437 -0.443 1.00 83.25 79 ASP A C 1
ATOM 616 O O . ASP A 1 79 ? 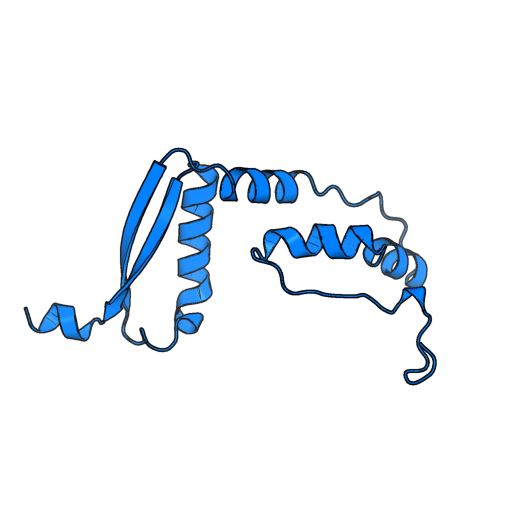13.459 2.438 -0.322 1.00 83.25 79 ASP A O 1
ATOM 620 N N . ALA A 1 80 ? 15.394 1.503 -0.980 1.00 87.31 80 ALA A N 1
ATOM 621 C CA . ALA A 1 80 ? 15.989 2.750 -1.467 1.00 87.31 80 ALA A CA 1
ATOM 622 C C . ALA A 1 80 ? 15.155 3.405 -2.583 1.00 87.31 80 ALA A C 1
ATOM 624 O O . ALA A 1 80 ? 15.223 4.617 -2.786 1.00 87.31 80 ALA A O 1
ATOM 625 N N . TYR A 1 81 ? 14.343 2.610 -3.284 1.00 89.94 81 TYR A N 1
ATOM 626 C CA . TYR A 1 81 ? 13.511 3.043 -4.401 1.00 89.94 81 TYR A CA 1
ATOM 627 C C . TYR A 1 81 ? 12.015 2.866 -4.139 1.00 89.94 81 TYR A C 1
ATOM 629 O O . TYR A 1 81 ? 11.216 2.989 -5.070 1.00 89.94 81 TYR A O 1
ATOM 637 N N . LYS A 1 82 ? 11.608 2.621 -2.883 1.00 90.94 82 LYS A N 1
ATOM 638 C CA . LYS A 1 82 ? 10.216 2.312 -2.528 1.00 90.94 82 LYS A CA 1
ATOM 639 C C . LYS A 1 82 ? 9.231 3.338 -3.087 1.00 90.94 82 LYS A C 1
ATOM 641 O O . LYS A 1 82 ? 8.272 2.956 -3.748 1.00 90.94 82 LYS A O 1
ATOM 646 N N . SER A 1 83 ? 9.499 4.630 -2.904 1.00 93.25 83 SER A N 1
ATOM 647 C CA . SER A 1 83 ? 8.618 5.698 -3.396 1.00 93.25 83 SER A CA 1
ATOM 648 C C . SER A 1 83 ? 8.481 5.716 -4.923 1.00 93.25 83 SER A C 1
ATOM 650 O O . SER A 1 83 ? 7.398 5.981 -5.435 1.00 93.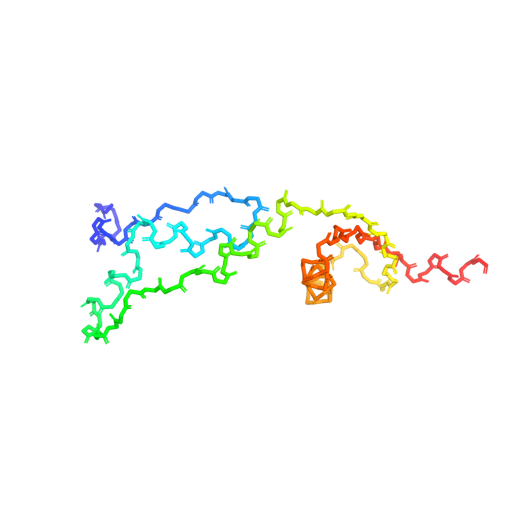25 83 SER A O 1
ATOM 652 N N . VAL A 1 84 ? 9.554 5.411 -5.661 1.00 93.50 84 VAL A N 1
ATOM 653 C CA . VAL A 1 84 ? 9.537 5.365 -7.135 1.00 93.50 84 VAL A CA 1
ATOM 654 C C . VAL A 1 84 ? 8.765 4.140 -7.621 1.00 93.50 84 VAL A C 1
ATOM 656 O O . VAL A 1 84 ? 7.931 4.247 -8.517 1.00 93.50 84 VAL A O 1
ATOM 659 N N . ILE A 1 85 ? 8.999 2.990 -6.986 1.00 92.69 85 ILE A N 1
ATOM 660 C CA . ILE A 1 85 ? 8.286 1.739 -7.253 1.00 92.69 85 ILE A CA 1
ATOM 661 C C . ILE A 1 85 ? 6.779 1.921 -7.042 1.00 92.69 85 ILE A C 1
ATOM 663 O O . ILE A 1 85 ? 5.992 1.543 -7.908 1.00 92.69 85 ILE A O 1
ATOM 667 N N . GLU A 1 86 ? 6.369 2.534 -5.930 1.00 93.31 86 GLU A N 1
ATOM 668 C CA . GLU A 1 86 ? 4.950 2.777 -5.651 1.00 93.31 86 GLU A CA 1
ATOM 669 C C . GLU A 1 86 ? 4.338 3.808 -6.607 1.00 93.31 86 GLU A C 1
ATOM 671 O O . GLU A 1 86 ? 3.225 3.605 -7.084 1.00 93.31 86 GLU A O 1
ATOM 676 N N . ALA A 1 87 ? 5.069 4.861 -6.991 1.00 94.56 87 ALA A N 1
ATOM 677 C CA . ALA A 1 87 ? 4.590 5.813 -7.995 1.00 94.56 87 ALA A CA 1
ATOM 678 C C . ALA A 1 87 ? 4.335 5.147 -9.361 1.00 94.56 87 ALA A C 1
ATOM 680 O O . ALA A 1 87 ? 3.314 5.413 -9.999 1.00 94.56 87 ALA A O 1
ATOM 681 N N . LEU A 1 88 ? 5.226 4.248 -9.796 1.00 94.94 88 LEU A N 1
ATOM 682 C CA . LEU A 1 88 ? 5.044 3.472 -11.025 1.00 94.94 88 LEU A CA 1
ATOM 683 C C . LEU A 1 88 ? 3.835 2.534 -10.928 1.00 94.94 88 LEU A C 1
ATOM 685 O O . LEU A 1 88 ? 3.017 2.505 -11.847 1.00 94.94 88 LEU A O 1
ATOM 689 N N . LYS A 1 89 ? 3.677 1.822 -9.806 1.00 92.88 89 LYS A N 1
ATOM 690 C CA . LYS A 1 89 ? 2.497 0.980 -9.551 1.00 92.88 89 LYS A CA 1
A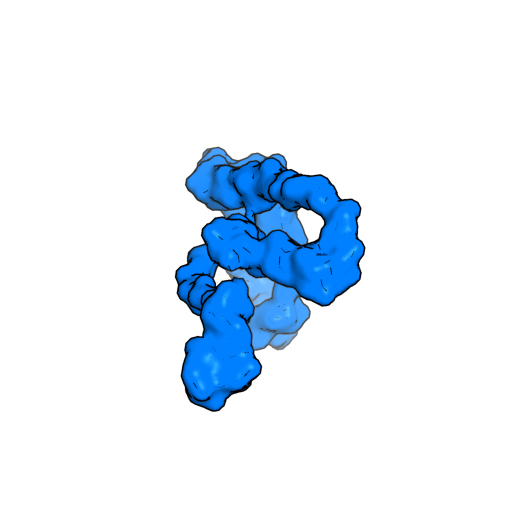TOM 691 C C . LYS A 1 89 ? 1.202 1.789 -9.570 1.00 92.88 89 LYS A C 1
ATOM 693 O O . LYS A 1 89 ? 0.270 1.399 -10.261 1.00 92.88 89 LYS A O 1
ATOM 698 N N . HIS A 1 90 ? 1.157 2.944 -8.903 1.00 93.69 90 HIS A N 1
ATOM 699 C CA . HIS A 1 90 ? 0.005 3.855 -8.927 1.00 93.69 90 HIS A CA 1
ATOM 700 C C . HIS A 1 90 ? -0.328 4.328 -10.349 1.00 93.69 90 HIS A C 1
ATOM 702 O O . HIS A 1 90 ? -1.500 4.407 -10.723 1.00 93.69 90 HIS A O 1
ATOM 708 N N . GLY A 1 91 ? 0.696 4.613 -11.161 1.00 94.00 91 GLY A N 1
ATOM 709 C CA . GLY A 1 91 ? 0.524 4.899 -12.584 1.00 94.00 91 GLY A CA 1
ATOM 710 C C . GLY A 1 91 ? -0.121 3.732 -13.335 1.00 94.00 91 GLY A C 1
ATOM 711 O O . GLY A 1 91 ? -1.016 3.952 -14.148 1.00 94.00 91 GLY A O 1
ATOM 712 N N . GLY A 1 92 ? 0.282 2.499 -13.024 1.00 94.12 92 GLY A N 1
ATOM 713 C CA . GLY A 1 92 ? -0.339 1.275 -13.527 1.00 94.12 92 GLY A CA 1
ATOM 714 C C . GLY A 1 92 ? -1.813 1.149 -13.158 1.00 94.12 92 GLY A C 1
ATOM 715 O O . GLY A 1 92 ? -2.654 1.026 -14.047 1.00 94.12 92 GLY A O 1
ATOM 716 N N . LEU A 1 93 ? -2.131 1.267 -11.866 1.00 92.56 93 LEU A N 1
ATOM 717 C CA . LEU A 1 93 ? -3.490 1.141 -11.321 1.00 92.56 93 LEU A CA 1
ATOM 718 C C . LEU A 1 93 ? -4.476 2.068 -12.041 1.00 92.56 93 LEU A C 1
ATOM 720 O O . LEU A 1 93 ? -5.454 1.603 -12.626 1.00 92.56 93 LEU A O 1
ATOM 724 N N . LYS A 1 94 ? -4.125 3.356 -12.156 1.00 90.75 94 LYS A N 1
ATOM 725 C CA . LYS A 1 94 ? -4.955 4.360 -12.839 1.00 90.75 94 LYS A CA 1
ATOM 726 C C . LYS A 1 94 ? -5.203 4.048 -14.320 1.00 90.75 94 LYS A C 1
ATOM 728 O O . LYS A 1 94 ? -6.237 4.431 -14.864 1.00 90.75 94 LYS A O 1
ATOM 733 N N . ASN A 1 95 ? -4.258 3.383 -14.984 1.00 92.88 95 ASN A N 1
ATOM 734 C CA . ASN A 1 95 ? -4.381 2.981 -16.388 1.00 92.88 95 ASN A CA 1
ATOM 735 C C . ASN A 1 95 ? -4.913 1.546 -16.557 1.00 92.88 95 ASN A C 1
ATOM 737 O O . ASN A 1 95 ? -5.037 1.081 -17.688 1.00 92.88 95 ASN A O 1
ATOM 741 N N . ARG A 1 96 ? -5.228 0.842 -15.459 1.00 92.50 96 ARG A N 1
ATOM 742 C CA . ARG A 1 96 ? -5.547 -0.595 -15.431 1.00 92.50 96 ARG A CA 1
ATOM 743 C C . ARG A 1 96 ? -4.477 -1.452 -16.109 1.00 92.50 96 ARG A C 1
ATOM 745 O O . ARG A 1 96 ? -4.789 -2.388 -16.844 1.00 92.50 96 ARG A O 1
ATOM 752 N N . VAL A 1 97 ? -3.212 -1.124 -15.862 1.00 95.31 97 VAL A N 1
ATOM 753 C CA . VAL A 1 97 ? -2.046 -1.844 -16.380 1.00 95.31 97 VAL A CA 1
ATOM 754 C C . VAL A 1 97 ? -1.227 -2.380 -15.214 1.00 95.31 97 VAL A C 1
ATOM 756 O O . VAL A 1 97 ? -0.835 -1.625 -14.327 1.00 95.31 97 VAL A O 1
ATOM 759 N N . SER A 1 98 ? -0.912 -3.673 -15.239 1.00 95.00 98 SER A N 1
ATOM 760 C CA . SER A 1 98 ? 0.051 -4.258 -14.307 1.00 95.00 98 SER A CA 1
ATOM 761 C C . SER A 1 98 ? 1.471 -3.819 -14.673 1.00 95.00 98 SER A C 1
ATOM 763 O O . SER A 1 98 ? 1.917 -4.012 -15.807 1.00 95.00 98 SER A O 1
ATOM 765 N N . VAL A 1 99 ? 2.190 -3.207 -13.729 1.00 96.06 99 VAL A N 1
ATOM 766 C CA . VAL A 1 99 ? 3.552 -2.700 -13.950 1.00 96.06 99 VAL A CA 1
ATOM 767 C C . VAL A 1 99 ? 4.572 -3.668 -13.359 1.00 96.06 99 VAL A C 1
ATOM 769 O O . VAL A 1 99 ? 4.781 -3.725 -12.148 1.00 96.06 99 VAL A O 1
ATOM 772 N N . ASN A 1 100 ? 5.256 -4.393 -14.240 1.00 95.44 100 ASN A N 1
ATOM 773 C CA . ASN A 1 100 ? 6.327 -5.323 -13.906 1.00 95.44 100 ASN A CA 1
ATOM 774 C C . ASN A 1 100 ? 7.668 -4.569 -13.856 1.00 95.44 100 ASN A C 1
ATOM 776 O O . ASN A 1 100 ? 8.269 -4.275 -14.892 1.00 95.44 100 ASN A O 1
ATOM 780 N N . ILE A 1 101 ? 8.149 -4.231 -12.658 1.00 93.81 101 ILE A N 1
ATOM 781 C CA . ILE A 1 101 ? 9.396 -3.469 -12.484 1.00 93.81 101 ILE A CA 1
ATOM 782 C C . ILE A 1 101 ? 10.586 -4.428 -12.423 1.00 93.81 101 ILE A C 1
ATOM 784 O O . ILE A 1 101 ? 10.654 -5.292 -11.551 1.00 93.81 101 ILE A O 1
ATOM 788 N N . LYS A 1 102 ? 11.547 -4.251 -13.331 1.00 92.56 102 LYS A N 1
ATOM 789 C CA . LYS A 1 102 ? 12.836 -4.952 -13.322 1.00 92.56 102 LYS A CA 1
ATOM 790 C C . LYS A 1 102 ? 13.921 -4.000 -12.846 1.00 92.56 102 LYS A C 1
ATOM 792 O O . LYS A 1 102 ? 14.238 -3.044 -13.546 1.00 92.56 102 LYS A O 1
ATOM 797 N N . LEU A 1 103 ? 14.480 -4.263 -11.669 1.00 90.69 103 LEU A N 1
ATOM 798 C CA . LEU A 1 103 ? 15.653 -3.542 -11.177 1.00 90.69 103 LEU A CA 1
ATOM 799 C C . LEU A 1 103 ? 16.880 -3.977 -11.983 1.00 90.69 103 LEU A C 1
ATOM 801 O O . LEU A 1 103 ? 17.109 -5.172 -12.157 1.00 90.69 103 LEU A O 1
ATOM 805 N N . ILE A 1 104 ? 17.630 -3.009 -12.499 1.00 90.75 104 ILE A N 1
ATOM 806 C CA . ILE A 1 104 ? 18.834 -3.218 -13.307 1.00 90.75 104 ILE A CA 1
ATOM 807 C C . ILE A 1 104 ? 19.982 -2.510 -12.598 1.00 90.75 104 ILE A C 1
ATOM 809 O O . ILE A 1 104 ? 19.846 -1.330 -12.260 1.00 90.75 104 ILE A O 1
ATOM 813 N N . ASP A 1 105 ? 21.094 -3.210 -12.366 1.00 90.38 105 ASP A N 1
ATOM 814 C CA . ASP A 1 105 ? 22.275 -2.563 -11.807 1.00 90.38 105 ASP A CA 1
ATOM 815 C C . ASP A 1 105 ? 22.846 -1.580 -12.829 1.00 90.38 105 ASP A C 1
ATOM 817 O O . ASP A 1 105 ? 23.075 -1.913 -13.992 1.00 90.38 105 ASP A O 1
ATOM 821 N N . SER A 1 106 ? 23.082 -0.348 -12.393 1.00 90.69 106 SER A N 1
ATOM 822 C CA . SER A 1 106 ? 23.800 0.655 -13.174 1.00 90.69 106 SER A CA 1
ATOM 823 C C . SER A 1 106 ? 25.151 0.162 -13.709 1.00 90.69 106 SER A C 1
ATOM 825 O O . SER A 1 106 ? 25.502 0.509 -14.834 1.00 90.69 106 SER A O 1
ATOM 827 N N . GLN A 1 107 ? 25.876 -0.681 -12.965 1.00 87.94 107 GLN A N 1
ATOM 828 C CA . GLN A 1 107 ? 27.177 -1.215 -13.390 1.00 87.94 107 GLN A CA 1
ATOM 829 C C . GLN A 1 107 ? 27.059 -2.165 -14.593 1.00 87.94 107 GLN A C 1
ATOM 831 O O . GLN A 1 107 ? 27.920 -2.163 -15.478 1.00 87.94 107 GLN A O 1
ATOM 836 N N . ASP A 1 108 ? 25.961 -2.922 -14.680 1.00 86.56 108 ASP A N 1
ATOM 837 C CA . ASP A 1 108 ? 25.703 -3.839 -15.798 1.00 86.56 108 ASP A CA 1
ATOM 838 C C . ASP A 1 108 ? 25.461 -3.089 -17.117 1.00 86.56 108 ASP A C 1
ATOM 840 O O . ASP A 1 108 ? 25.686 -3.631 -18.201 1.00 86.56 108 ASP A O 1
ATOM 844 N N . VAL A 1 109 ? 24.995 -1.837 -17.038 1.00 85.06 109 VAL A N 1
ATOM 845 C CA . VAL A 1 109 ? 24.721 -0.986 -18.205 1.00 85.06 109 VAL A CA 1
ATOM 846 C C . VAL A 1 109 ? 26.003 -0.362 -18.762 1.00 85.06 109 VAL A C 1
ATOM 848 O O . VAL A 1 109 ? 26.115 -0.207 -19.973 1.00 85.06 109 VAL A O 1
ATOM 851 N N . GLU A 1 110 ? 26.976 -0.032 -17.910 1.00 76.19 110 GLU A N 1
ATOM 852 C CA . GLU A 1 110 ? 28.243 0.597 -18.324 1.00 76.19 110 GLU A CA 1
ATOM 853 C C . GLU A 1 110 ? 29.210 -0.375 -19.015 1.00 76.19 110 GLU A C 1
ATOM 855 O O . GLU A 1 110 ? 30.082 0.045 -19.772 1.00 76.19 110 GLU A O 1
ATOM 860 N N . THR A 1 111 ? 29.058 -1.676 -18.770 1.00 70.44 111 THR A N 1
ATOM 861 C CA . THR A 1 111 ? 29.981 -2.714 -19.262 1.00 70.44 111 THR A CA 1
ATOM 862 C C . THR A 1 111 ? 29.601 -3.240 -20.661 1.00 70.44 111 THR A C 1
ATOM 864 O O . THR A 1 111 ? 30.223 -4.179 -21.160 1.00 70.44 111 THR A O 1
ATOM 867 N N . ARG A 1 112 ? 28.577 -2.662 -21.305 1.00 50.66 112 ARG A N 1
ATOM 868 C CA . ARG A 1 112 ? 28.066 -3.081 -22.622 1.00 50.66 112 ARG A CA 1
ATOM 869 C C . ARG A 1 112 ? 28.438 -2.151 -23.768 1.00 50.66 112 ARG A C 1
ATOM 871 O O . ARG A 1 112 ? 28.419 -0.919 -23.574 1.00 50.66 112 ARG A O 1
#

Solvent-accessible surface area (backbone atoms only — not comparable to full-atom values): 6933 Å² total; per-residue (Å²): 74,88,92,73,82,45,62,61,83,75,65,79,89,81,74,94,70,98,47,80,65,51,50,64,58,57,42,51,76,66,40,47,63,61,48,52,29,61,74,70,72,50,91,72,78,83,85,82,53,65,70,44,54,48,51,50,48,30,66,76,55,50,81,47,74,49,78,45,79,44,75,33,89,58,62,92,44,61,72,84,44,45,70,58,54,49,52,49,41,52,55,15,38,79,68,25,27,43,61,46,76,41,77,34,50,47,69,70,62,73,78,106

Radius of gyration: 19.92 Å; Cα contacts (8 Å, |Δi|>4): 99; chains: 1; bounding box: 49×24×54 Å

Secondary structure (DSSP, 8-state):
-TTTT--GGG-------S-GGGHHHHHHHTTHHHHHHHHTT---PPP--HHHHHHHHHHH--SEEEEEEEEES-TT-GGGGHHHHHHHHHHHHHHTEEEEEEEEEHHHHHT-

Nearest PDB structures (foldseek):
  8fvd-assembly1_A-2  TM=9.652E-01  e=1.102E-15  Escherichia coli
  5tkv-assembly1_B  TM=9.632E-01  e=1.431E-15  Escherichia coli K-12
  2ad5-assembly1_A  TM=9.685E-01  e=1.630E-15  Escherichia coli K-12
  8fve-assembly1_A  TM=9.673E-01  e=2.259E-15  Escherichia coli
  8fve-assembly1_B-2  TM=9.626E-01  e=2.117E-15  Escherichia coli

Organism: NCBI:txid408170